Protein AF-A0A3D4RR99-F1 (afdb_monomer_lite)

Foldseek 3Di:
DPVLLVLLCVQVNPVCCVQFFAPVLVVVVCVVVVVVCPVVPDPVVVCVLVPDDPVRNSVVSNVVSNVDPSNSRTDDDDDPDDDDPDDDDDPVDHDDDPVCVVVPPDDD

pLDDT: mean 89.06, std 8.51, range [50.66, 97.06]

Secondary structure (DSSP, 8-state):
-HHHHHHHHHHH-HHHHHHHB-HHHHHHHHHHHHHHHHHHS-GGGGHHHHHS-HHHHHHHHHHHHHT--GGGGB---PPPPPPPPPPPP-TTS----HHHHHTT----

Sequence (108 aa):
MALVKAVLRAEHGEQTVATAVSGYYLAGHLMRTYHGMMIAIADDQWHVFQQMSDEQFLRTLQQLAAKVNLAKFRKNKRGPKKPKPKPVYDPKHPHVSTAKLLGGATTP

Structure (mmCIF, N/CA/C/O backbone):
data_AF-A0A3D4RR99-F1
#
_entry.id   AF-A0A3D4RR99-F1
#
loop_
_atom_site.group_PDB
_atom_site.id
_atom_site.type_symbol
_atom_site.label_atom_id
_atom_site.label_alt_id
_atom_site.label_comp_id
_atom_site.label_asym_id
_atom_site.label_entity_id
_atom_site.label_seq_id
_atom_site.pdbx_PDB_ins_code
_atom_site.Cartn_x
_atom_site.Cartn_y
_atom_site.Cartn_z
_atom_site.occupancy
_atom_site.B_iso_or_equiv
_atom_site.auth_seq_id
_atom_site.auth_comp_id
_atom_site.auth_asym_id
_atom_site.auth_atom_id
_atom_site.pdbx_PDB_model_num
ATOM 1 N N . MET A 1 1 ? -8.121 5.885 -5.356 1.00 79.06 1 MET A N 1
ATOM 2 C CA . MET A 1 1 ? -7.157 5.468 -4.300 1.00 79.06 1 MET A CA 1
ATOM 3 C C . MET A 1 1 ? -6.527 6.666 -3.567 1.00 79.06 1 MET A C 1
ATOM 5 O O . MET A 1 1 ? -5.322 6.653 -3.332 1.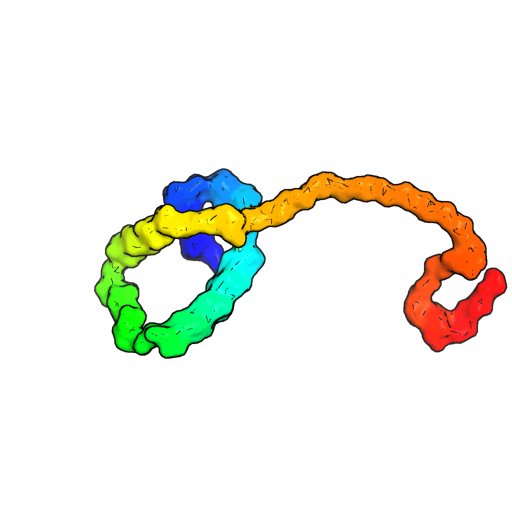00 79.06 1 MET A O 1
ATOM 9 N N . ALA A 1 2 ? -7.289 7.708 -3.211 1.00 90.06 2 ALA A N 1
ATOM 10 C CA . ALA A 1 2 ? -6.731 8.896 -2.545 1.00 90.06 2 ALA A CA 1
ATOM 11 C C . ALA A 1 2 ? -6.580 8.682 -1.030 1.00 90.06 2 ALA A C 1
ATOM 13 O O . ALA A 1 2 ? -5.463 8.756 -0.526 1.00 90.06 2 ALA A O 1
ATOM 14 N N . LEU A 1 3 ? -7.669 8.299 -0.349 1.00 92.31 3 LEU A N 1
ATOM 15 C CA . LEU A 1 3 ? -7.704 8.078 1.103 1.00 92.31 3 LEU A CA 1
ATOM 16 C C . LEU A 1 3 ? -6.654 7.062 1.573 1.00 92.31 3 LEU A C 1
ATOM 18 O O . LEU A 1 3 ? -5.809 7.388 2.395 1.00 92.31 3 LEU A O 1
ATOM 22 N N . VAL A 1 4 ? -6.631 5.864 0.979 1.00 92.62 4 VAL A N 1
ATOM 23 C CA . VAL A 1 4 ? -5.666 4.811 1.353 1.00 92.62 4 VAL A CA 1
ATOM 24 C C . VAL A 1 4 ? -4.221 5.300 1.232 1.00 92.62 4 VAL A C 1
ATOM 26 O O . VAL A 1 4 ? -3.401 5.046 2.107 1.00 92.62 4 VAL A O 1
ATOM 29 N N . LYS A 1 5 ? -3.895 6.038 0.163 1.00 92.06 5 LYS A N 1
ATOM 30 C CA . LYS A 1 5 ? -2.551 6.604 0.006 1.00 92.06 5 LYS A CA 1
ATOM 31 C C . LYS A 1 5 ? -2.274 7.679 1.050 1.00 92.06 5 LYS A C 1
ATOM 33 O O . LYS A 1 5 ? -1.167 7.700 1.564 1.00 92.06 5 LYS A O 1
ATOM 38 N N . ALA A 1 6 ? -3.237 8.550 1.349 1.00 94.19 6 ALA A N 1
ATOM 39 C CA . ALA A 1 6 ? -3.088 9.600 2.354 1.00 94.19 6 ALA A CA 1
ATOM 40 C C . ALA A 1 6 ? -2.776 9.020 3.741 1.00 94.19 6 ALA A C 1
ATOM 42 O O . ALA A 1 6 ? -1.795 9.423 4.353 1.00 94.19 6 ALA A O 1
ATOM 43 N N . VAL A 1 7 ? -3.525 8.008 4.181 1.00 95.44 7 VAL A N 1
ATOM 44 C CA . VAL A 1 7 ? -3.289 7.351 5.476 1.00 95.44 7 VAL A CA 1
ATOM 45 C C . VAL A 1 7 ? -1.932 6.641 5.494 1.00 95.44 7 VAL A C 1
ATOM 47 O O . VAL A 1 7 ? -1.169 6.785 6.441 1.00 95.44 7 VAL A O 1
ATOM 50 N N . LEU A 1 8 ? -1.565 5.936 4.416 1.00 95.12 8 LEU A N 1
ATOM 51 C CA . LEU A 1 8 ? -0.240 5.314 4.327 1.00 95.12 8 LEU A CA 1
ATOM 52 C C . LEU A 1 8 ? 0.897 6.342 4.383 1.00 95.12 8 LEU A C 1
ATOM 54 O O . LEU A 1 8 ? 1.951 6.034 4.926 1.00 95.12 8 LEU A O 1
ATOM 58 N N . ARG A 1 9 ? 0.715 7.538 3.814 1.00 95.31 9 ARG A N 1
ATOM 59 C CA . ARG A 1 9 ? 1.713 8.619 3.874 1.00 95.31 9 ARG A CA 1
ATOM 60 C C . ARG A 1 9 ? 1.810 9.227 5.261 1.00 95.31 9 ARG A C 1
ATOM 62 O O . ARG A 1 9 ? 2.918 9.546 5.674 1.00 95.31 9 ARG A O 1
ATOM 69 N N . ALA A 1 10 ? 0.678 9.375 5.947 1.00 94.12 10 ALA A N 1
ATOM 70 C CA . ALA A 1 10 ? 0.647 9.850 7.322 1.00 94.12 10 ALA A CA 1
ATOM 71 C C . ALA A 1 10 ? 1.448 8.916 8.245 1.00 94.12 10 ALA A C 1
ATOM 73 O O . ALA A 1 10 ? 2.231 9.400 9.051 1.00 94.12 10 ALA A O 1
ATOM 74 N N . GLU A 1 11 ? 1.329 7.596 8.056 1.00 94.94 11 GLU A N 1
ATOM 75 C CA . GLU A 1 11 ? 2.032 6.606 8.888 1.00 94.94 11 GLU A CA 1
ATOM 76 C C . GLU A 1 11 ? 3.478 6.318 8.448 1.00 94.94 11 GLU A C 1
ATOM 78 O O . GLU A 1 11 ? 4.373 6.208 9.278 1.00 94.94 11 GLU A O 1
ATOM 83 N N . HIS A 1 12 ? 3.736 6.169 7.143 1.00 93.00 12 HIS A N 1
ATOM 84 C CA . HIS A 1 12 ? 5.026 5.674 6.619 1.00 93.00 12 HIS A CA 1
ATOM 85 C C . HIS A 1 12 ? 5.873 6.745 5.913 1.00 93.00 12 HIS A C 1
ATOM 87 O O . HIS A 1 12 ? 6.960 6.450 5.402 1.00 93.00 12 HIS A O 1
ATOM 93 N N . GLY A 1 13 ? 5.378 7.981 5.852 1.00 94.19 13 GLY A N 1
ATOM 94 C CA . GLY A 1 13 ? 6.020 9.123 5.206 1.00 94.19 13 GLY A CA 1
ATOM 95 C C . GLY A 1 13 ? 5.753 9.233 3.698 1.00 94.19 13 GLY A C 1
ATOM 96 O O . GLY A 1 13 ? 5.663 8.239 2.968 1.00 94.19 13 GLY A O 1
ATOM 97 N N . GLU A 1 14 ? 5.679 10.475 3.200 1.00 92.81 14 GLU A N 1
ATOM 98 C CA . GLU A 1 14 ? 5.374 10.776 1.790 1.00 92.81 14 GLU A CA 1
ATOM 99 C C . GLU A 1 14 ? 6.375 10.126 0.829 1.00 92.81 14 GLU A C 1
ATOM 101 O O . GLU A 1 14 ? 5.988 9.464 -0.138 1.00 92.81 14 GLU A O 1
ATOM 106 N N . GLN A 1 15 ? 7.671 10.274 1.111 1.00 91.00 15 GLN A N 1
ATOM 107 C CA . GLN A 1 15 ? 8.737 9.795 0.233 1.00 91.00 15 GLN A CA 1
ATOM 108 C C . GLN A 1 15 ? 8.705 8.271 0.079 1.00 91.00 15 GLN A C 1
ATOM 110 O O . GLN A 1 15 ? 8.823 7.756 -1.040 1.00 91.00 15 GLN A O 1
ATOM 115 N N . THR A 1 16 ? 8.504 7.542 1.178 1.00 90.12 16 THR A N 1
ATOM 116 C CA . THR A 1 16 ? 8.410 6.078 1.183 1.00 90.12 16 THR A CA 1
ATOM 117 C C . THR A 1 16 ? 7.251 5.622 0.311 1.00 90.12 16 THR A C 1
ATOM 119 O O . THR A 1 16 ? 7.426 4.795 -0.584 1.00 90.12 16 THR A O 1
ATOM 122 N N . VAL A 1 17 ? 6.067 6.201 0.509 1.00 90.88 17 VAL A N 1
ATOM 123 C CA . VAL A 1 17 ? 4.865 5.782 -0.215 1.00 90.88 17 VAL A CA 1
ATOM 124 C C . VAL A 1 17 ? 4.946 6.154 -1.693 1.00 90.88 17 VAL A C 1
ATOM 126 O O . VAL A 1 17 ? 4.675 5.313 -2.554 1.00 90.88 17 VAL A O 1
ATOM 129 N N . ALA A 1 18 ? 5.381 7.372 -2.020 1.00 87.88 18 ALA A N 1
ATOM 130 C CA . ALA A 1 18 ? 5.488 7.829 -3.402 1.00 87.88 18 ALA A CA 1
ATOM 131 C C . ALA A 1 18 ? 6.472 6.978 -4.224 1.00 87.88 18 ALA A C 1
ATOM 133 O O . ALA A 1 18 ? 6.199 6.633 -5.383 1.00 87.88 18 ALA A O 1
ATOM 134 N N . THR A 1 19 ? 7.605 6.598 -3.630 1.00 85.81 19 THR A N 1
ATOM 135 C CA . THR A 1 19 ? 8.670 5.876 -4.336 1.00 85.81 19 THR A CA 1
ATOM 136 C C . THR A 1 19 ? 8.485 4.364 -4.299 1.00 85.81 19 THR A C 1
ATOM 138 O O . THR A 1 19 ? 8.650 3.707 -5.330 1.00 85.81 19 THR A O 1
ATOM 141 N N . ALA A 1 20 ? 8.117 3.801 -3.149 1.00 87.19 20 ALA A N 1
ATOM 142 C CA . ALA A 1 20 ? 8.111 2.363 -2.940 1.00 87.19 20 ALA A CA 1
ATOM 143 C C . ALA A 1 20 ? 6.756 1.720 -3.233 1.00 87.19 20 ALA A C 1
ATOM 145 O O . ALA A 1 20 ? 6.748 0.592 -3.712 1.00 87.19 20 ALA A O 1
ATOM 146 N N . VAL A 1 21 ? 5.622 2.391 -3.008 1.00 91.69 21 VAL A N 1
ATOM 147 C CA . VAL A 1 21 ? 4.306 1.727 -3.048 1.00 91.69 21 VAL A CA 1
ATOM 148 C C . VAL A 1 21 ? 3.703 1.728 -4.453 1.00 91.69 21 VAL A C 1
ATOM 150 O O . VAL A 1 21 ? 3.469 2.763 -5.080 1.00 91.69 21 VAL A O 1
ATOM 153 N N . SER A 1 22 ? 3.421 0.533 -4.963 1.00 92.38 22 SER A N 1
ATOM 154 C CA . SER A 1 22 ? 2.763 0.300 -6.244 1.00 92.38 22 SER A CA 1
ATOM 155 C C . SER A 1 22 ? 1.248 0.393 -6.098 1.00 92.38 22 SER A C 1
ATOM 157 O O . SER A 1 22 ? 0.609 -0.474 -5.503 1.00 92.38 22 SER A O 1
ATOM 159 N N . GLY A 1 23 ? 0.650 1.416 -6.715 1.00 92.19 23 GLY A N 1
ATOM 160 C CA . GLY A 1 23 ? -0.809 1.531 -6.790 1.00 92.19 23 GLY A CA 1
ATOM 161 C C . GLY A 1 23 ? -1.464 0.341 -7.500 1.00 92.19 23 GLY A C 1
ATOM 162 O O . GLY A 1 23 ? -2.555 -0.060 -7.112 1.00 92.19 23 GLY A O 1
ATOM 163 N N . TYR A 1 24 ? -0.773 -0.257 -8.477 1.00 92.62 24 TYR A N 1
ATOM 164 C CA . TYR A 1 24 ? -1.239 -1.445 -9.197 1.00 92.62 24 TYR A CA 1
ATOM 165 C C . TYR A 1 24 ? -1.370 -2.662 -8.270 1.00 92.62 24 TYR A C 1
ATOM 167 O O . TYR A 1 24 ? -2.420 -3.298 -8.234 1.00 92.62 24 TYR A O 1
ATOM 175 N N . TYR A 1 25 ? -0.341 -2.954 -7.464 1.00 93.69 25 TYR A N 1
ATOM 176 C CA . TYR A 1 25 ? -0.400 -4.081 -6.526 1.00 93.69 25 TYR A CA 1
ATOM 177 C C . TYR A 1 25 ? -1.415 -3.851 -5.409 1.00 93.69 25 TYR A C 1
ATOM 179 O O . TYR A 1 25 ? -2.102 -4.789 -5.015 1.00 93.69 25 TYR A O 1
ATOM 187 N N . LEU A 1 26 ? -1.557 -2.607 -4.946 1.00 93.19 26 LEU A N 1
ATOM 188 C CA . LEU A 1 26 ? -2.550 -2.250 -3.940 1.00 93.19 26 LEU A CA 1
ATOM 189 C C . LEU A 1 26 ? -3.981 -2.447 -4.463 1.00 93.19 26 LEU A C 1
ATOM 191 O O . LEU A 1 26 ? -4.791 -3.085 -3.798 1.00 93.19 26 LEU A O 1
ATOM 195 N N . ALA A 1 27 ? -4.278 -1.959 -5.672 1.00 93.12 27 ALA A N 1
ATOM 196 C CA . ALA A 1 27 ? -5.586 -2.133 -6.302 1.00 93.12 27 ALA A CA 1
ATOM 197 C C . ALA A 1 27 ? -5.900 -3.615 -6.563 1.00 93.12 27 ALA A C 1
ATOM 199 O O . ALA A 1 27 ? -6.985 -4.085 -6.231 1.00 93.12 27 ALA A O 1
ATOM 200 N N . GLY A 1 28 ? -4.932 -4.375 -7.086 1.00 93.56 28 GLY A N 1
ATOM 201 C CA . GLY A 1 28 ? -5.104 -5.809 -7.323 1.00 93.56 28 GLY A CA 1
ATOM 202 C C . GLY A 1 28 ? -5.277 -6.624 -6.037 1.00 93.56 28 GLY A C 1
ATOM 203 O O . GLY A 1 28 ? -5.995 -7.621 -6.030 1.00 93.56 28 GLY A O 1
ATOM 204 N N . HIS A 1 29 ? -4.637 -6.220 -4.937 1.00 93.31 29 HIS A N 1
ATOM 205 C CA . HIS A 1 29 ? -4.870 -6.828 -3.628 1.00 93.31 29 HIS A CA 1
ATOM 206 C C . HIS A 1 29 ? -6.273 -6.505 -3.116 1.00 93.31 29 HIS A C 1
ATOM 208 O O . HIS A 1 29 ? -7.003 -7.422 -2.763 1.00 93.31 29 HIS A O 1
ATOM 214 N N . LEU A 1 30 ? -6.679 -5.231 -3.156 1.00 92.25 30 LEU A N 1
ATOM 215 C CA . LEU A 1 30 ? -8.005 -4.802 -2.717 1.00 92.25 30 LEU A CA 1
ATOM 216 C C . LEU A 1 30 ? -9.115 -5.558 -3.449 1.00 92.25 30 LEU A C 1
ATOM 218 O O . LEU A 1 30 ? -10.001 -6.085 -2.796 1.00 92.25 30 LEU A O 1
ATOM 222 N N . MET A 1 31 ? -9.036 -5.678 -4.776 1.00 92.19 31 MET A N 1
ATOM 223 C CA . MET A 1 31 ? -10.062 -6.366 -5.565 1.00 92.19 31 MET A CA 1
ATOM 224 C C . MET A 1 31 ? -10.224 -7.841 -5.166 1.00 92.19 31 MET A C 1
ATOM 226 O O . MET A 1 31 ? -11.343 -8.331 -5.053 1.00 92.19 31 MET A O 1
ATOM 230 N N . ARG A 1 32 ? -9.113 -8.544 -4.905 1.00 90.81 32 ARG A N 1
ATOM 231 C CA . ARG A 1 32 ? -9.138 -9.956 -4.491 1.00 90.81 32 ARG A CA 1
ATOM 232 C C . ARG A 1 32 ? -9.614 -10.137 -3.055 1.00 90.81 32 ARG A C 1
ATOM 234 O O . ARG A 1 32 ? -10.390 -11.044 -2.779 1.00 90.81 32 ARG A O 1
ATOM 241 N N . THR A 1 33 ? -9.148 -9.285 -2.147 1.00 92.75 33 THR A N 1
ATOM 242 C CA . THR A 1 33 ? -9.505 -9.373 -0.729 1.00 92.75 33 THR A CA 1
ATOM 243 C C . THR A 1 33 ? -10.940 -8.928 -0.489 1.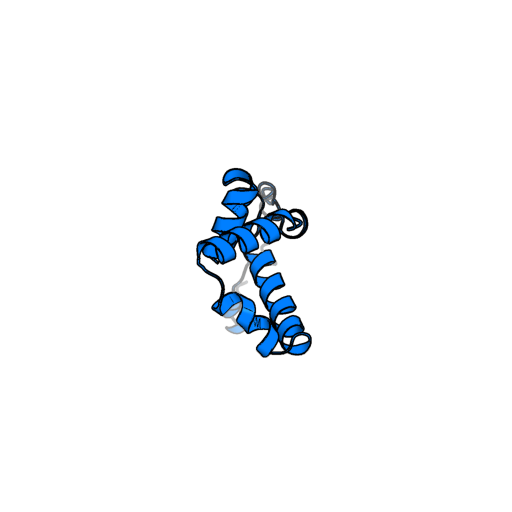00 92.75 33 THR A C 1
ATOM 245 O O . THR A 1 33 ? -11.641 -9.592 0.261 1.00 92.75 33 THR A O 1
ATOM 248 N N . TYR A 1 34 ? -11.399 -7.867 -1.157 1.00 92.81 34 TYR A N 1
ATOM 249 C CA . TYR A 1 34 ? -12.755 -7.340 -1.010 1.00 92.81 34 TYR A CA 1
ATOM 250 C C . TYR A 1 34 ? -13.805 -8.420 -1.259 1.00 92.81 34 TYR A C 1
ATOM 252 O O . TYR A 1 34 ? -14.65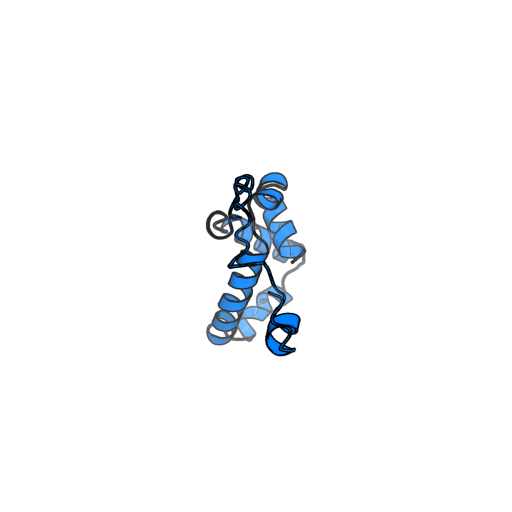8 -8.637 -0.409 1.00 92.81 34 TYR A O 1
ATOM 260 N N . HIS A 1 35 ? -13.692 -9.159 -2.365 1.00 91.69 35 HIS A N 1
ATOM 261 C CA . HIS A 1 35 ? -14.652 -10.216 -2.669 1.00 91.69 35 HIS A CA 1
ATOM 262 C C . HIS A 1 35 ? -14.683 -11.306 -1.587 1.00 91.69 35 HIS A C 1
ATOM 264 O O . HIS A 1 35 ? -15.754 -11.678 -1.123 1.00 91.69 35 HIS A O 1
ATOM 270 N N . GLY A 1 36 ? -13.514 -11.763 -1.123 1.00 93.50 36 GLY A N 1
ATOM 271 C CA . GLY A 1 36 ? -13.440 -12.733 -0.027 1.00 93.50 36 GLY A CA 1
ATOM 272 C C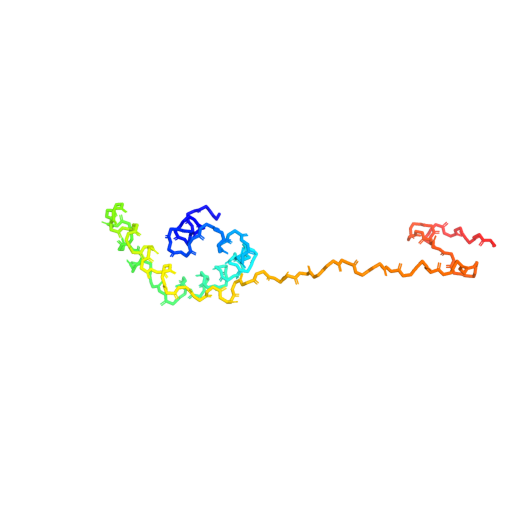 . GLY A 1 36 ? -14.011 -12.194 1.288 1.00 93.50 36 GLY A C 1
ATOM 273 O O . GLY A 1 36 ? -14.674 -12.926 2.014 1.00 93.50 36 GLY A O 1
ATOM 274 N N . MET A 1 37 ? -13.807 -10.907 1.575 1.00 94.81 37 MET A N 1
ATOM 275 C CA . MET A 1 37 ? -14.363 -10.257 2.762 1.00 94.81 37 MET A CA 1
ATOM 276 C C . MET A 1 37 ? -15.888 -10.144 2.707 1.00 94.81 37 MET A C 1
ATOM 278 O O . MET A 1 37 ? -16.518 -10.388 3.725 1.00 94.81 37 MET A O 1
ATOM 282 N N . MET A 1 38 ? -16.480 -9.838 1.548 1.00 94.00 38 MET A N 1
ATOM 283 C CA . MET A 1 38 ? -17.944 -9.795 1.386 1.00 94.00 38 MET A CA 1
ATOM 284 C C . MET A 1 38 ? -18.608 -11.168 1.549 1.00 94.00 38 MET A C 1
ATOM 286 O O . MET A 1 38 ? -19.788 -11.241 1.858 1.00 94.00 38 MET A O 1
ATOM 290 N N . ILE A 1 39 ? -17.864 -12.261 1.352 1.00 94.00 39 ILE A N 1
ATOM 291 C CA . ILE A 1 39 ? -18.359 -13.620 1.616 1.00 94.00 39 ILE A CA 1
ATOM 292 C C . ILE A 1 39 ? -18.182 -13.988 3.095 1.00 94.00 39 ILE A C 1
ATOM 294 O O . ILE A 1 39 ? -19.053 -14.614 3.689 1.00 94.00 39 ILE A O 1
ATOM 298 N N . ALA A 1 40 ? -17.033 -13.645 3.683 1.00 96.00 40 ALA A N 1
ATOM 299 C CA . ALA A 1 40 ? -16.653 -14.108 5.017 1.00 96.00 40 ALA A CA 1
ATOM 300 C C . ALA A 1 40 ? -17.213 -13.255 6.168 1.00 96.00 40 ALA A C 1
ATOM 302 O O . ALA A 1 40 ? -17.249 -13.726 7.303 1.00 96.00 40 ALA A O 1
ATOM 303 N N . ILE A 1 41 ? -17.591 -12.003 5.907 1.00 94.38 41 ILE A N 1
ATOM 304 C CA . ILE A 1 41 ? -18.034 -11.039 6.917 1.00 94.38 41 ILE A CA 1
ATOM 305 C C . ILE A 1 41 ? -19.449 -10.600 6.563 1.00 94.38 41 ILE A C 1
ATOM 307 O O . ILE A 1 41 ? -19.666 -10.046 5.488 1.00 94.38 41 ILE A O 1
ATOM 311 N N . ALA A 1 42 ? -20.388 -10.826 7.479 1.00 95.12 42 ALA A N 1
ATOM 312 C CA . ALA A 1 42 ? -21.773 -10.406 7.316 1.00 95.12 42 ALA A CA 1
ATOM 313 C C . ALA A 1 42 ? -21.912 -8.871 7.244 1.00 95.12 42 ALA A C 1
ATOM 315 O O . ALA A 1 42 ? -21.110 -8.128 7.815 1.00 95.12 42 ALA A O 1
ATOM 316 N N . ASP A 1 43 ? -22.936 -8.395 6.532 1.00 92.19 43 ASP A N 1
ATOM 317 C CA . ASP A 1 43 ? -23.140 -6.968 6.237 1.00 92.19 43 ASP A CA 1
ATOM 318 C C . ASP A 1 43 ? -23.314 -6.098 7.498 1.00 92.19 43 ASP A C 1
ATOM 320 O O . ASP A 1 43 ? -22.859 -4.951 7.553 1.00 92.19 43 ASP A O 1
ATOM 324 N N . ASP A 1 44 ? -23.928 -6.643 8.549 1.00 94.50 44 ASP A N 1
ATOM 325 C CA . ASP A 1 44 ? -24.137 -5.981 9.842 1.00 94.50 44 ASP A CA 1
ATOM 326 C C . ASP A 1 44 ? -22.809 -5.585 10.509 1.00 94.50 44 ASP A C 1
ATOM 328 O O . ASP A 1 44 ? -22.690 -4.494 11.066 1.00 94.50 44 ASP A O 1
ATOM 332 N N . GLN A 1 45 ? -21.767 -6.405 10.358 1.00 95.06 45 GLN A N 1
ATOM 333 C CA . GLN A 1 45 ? -20.448 -6.158 10.945 1.00 95.06 45 GLN A CA 1
ATOM 334 C C . GLN A 1 45 ? -19.754 -4.918 10.363 1.00 95.06 45 GLN A C 1
ATOM 336 O O . GLN A 1 45 ? -18.890 -4.325 11.008 1.00 95.06 45 GLN A O 1
ATOM 341 N N . TRP A 1 46 ? -20.140 -4.475 9.164 1.00 92.94 46 TRP A N 1
ATOM 342 C CA . TRP A 1 46 ? -19.592 -3.266 8.544 1.00 92.94 46 TRP A CA 1
ATOM 343 C C . TRP A 1 46 ? -20.215 -1.970 9.073 1.00 92.94 46 TRP A C 1
ATOM 345 O O . TRP A 1 46 ? -19.636 -0.897 8.884 1.00 92.94 46 TRP A O 1
ATOM 355 N N . HIS A 1 47 ? -21.357 -2.044 9.767 1.00 94.56 47 HIS A N 1
ATOM 356 C CA . HIS A 1 47 ? -22.068 -0.864 10.271 1.00 94.56 47 HIS A CA 1
ATOM 357 C C . HIS A 1 47 ? -21.267 -0.102 11.327 1.00 94.56 47 HIS A C 1
ATOM 359 O O . HIS A 1 47 ? -21.431 1.111 11.458 1.00 94.56 47 HIS A O 1
ATOM 365 N N . VAL A 1 48 ? -20.340 -0.775 12.018 1.00 95.00 48 VAL A N 1
ATOM 366 C CA . VAL A 1 48 ? -19.455 -0.137 12.998 1.00 95.00 48 VAL A CA 1
ATOM 367 C C . VAL A 1 48 ? -18.699 1.049 12.395 1.00 95.00 48 VAL A C 1
ATOM 369 O O . VAL A 1 48 ? -18.576 2.079 13.043 1.00 95.00 48 VAL A O 1
ATOM 372 N N . PHE A 1 49 ? -18.263 0.961 11.133 1.00 93.25 49 PHE A N 1
ATOM 373 C CA . PHE A 1 49 ? -17.535 2.048 10.472 1.00 93.25 49 PHE A CA 1
ATOM 374 C C . PHE A 1 49 ? -18.434 3.229 10.091 1.00 93.25 49 PHE A C 1
ATOM 376 O O . PHE A 1 49 ? -17.938 4.343 9.981 1.00 93.25 49 PHE A O 1
ATOM 383 N N . GLN A 1 50 ? -19.739 3.003 9.902 1.00 93.38 50 GLN A N 1
ATOM 384 C CA . GLN A 1 50 ? -20.709 4.065 9.600 1.00 93.38 50 GLN A CA 1
ATOM 385 C C . GLN A 1 50 ? -21.100 4.861 10.850 1.00 93.38 50 GLN A C 1
ATOM 387 O O . GLN A 1 50 ? -21.516 6.009 10.745 1.00 93.38 50 GLN A O 1
ATOM 392 N N . GLN A 1 51 ? -20.985 4.239 12.025 1.00 94.81 51 GLN A N 1
ATOM 393 C CA . GLN A 1 51 ? -21.334 4.838 13.315 1.00 94.81 51 GLN A CA 1
ATOM 394 C C . GLN A 1 51 ? -20.154 5.556 13.987 1.00 94.81 51 GLN A C 1
ATOM 396 O O . GLN A 1 51 ? -20.351 6.254 14.981 1.00 94.81 51 GLN A O 1
ATOM 401 N N . MET A 1 52 ? -18.932 5.380 13.476 1.00 96.94 52 MET A N 1
ATOM 402 C CA . MET A 1 52 ? -17.748 6.073 13.982 1.00 96.94 52 MET A CA 1
ATOM 403 C C . MET A 1 52 ? -17.810 7.567 13.671 1.00 96.94 52 MET A C 1
ATOM 405 O O . MET A 1 52 ? -18.215 7.969 12.582 1.00 96.94 52 MET A O 1
ATOM 409 N N . SER A 1 53 ? -17.318 8.391 14.598 1.00 97.06 53 SER A N 1
ATOM 410 C CA . SER A 1 53 ? -16.982 9.776 14.267 1.00 97.06 53 SER A CA 1
ATOM 411 C C . SER A 1 53 ? -15.788 9.833 13.310 1.00 97.06 53 SER A C 1
ATOM 413 O O . SER A 1 53 ? -14.972 8.907 13.264 1.00 97.06 53 SER A O 1
ATOM 415 N N . ASP A 1 54 ? -15.626 10.952 12.603 1.00 95.25 54 ASP A N 1
ATOM 416 C CA . ASP A 1 54 ? -14.487 11.165 11.702 1.00 95.25 54 ASP A CA 1
ATOM 417 C C . ASP A 1 54 ? -13.141 10.945 12.411 1.00 95.25 54 ASP A C 1
ATOM 419 O O . ASP A 1 54 ? -12.241 10.301 11.872 1.00 95.25 54 ASP A O 1
ATOM 423 N N . GLU A 1 55 ? -13.008 11.411 13.655 1.00 95.69 55 GLU A N 1
ATOM 424 C CA . GLU A 1 55 ? -11.791 11.223 14.449 1.00 95.69 55 GLU A CA 1
ATOM 425 C C . GLU A 1 55 ? -11.516 9.751 14.764 1.00 95.69 55 GLU A C 1
ATOM 427 O O . GLU A 1 55 ? -10.376 9.289 14.657 1.00 95.69 55 GLU A O 1
ATOM 432 N N . GLN A 1 56 ? -12.550 9.002 15.154 1.00 96.81 56 GLN A N 1
ATOM 433 C CA . GLN A 1 56 ? -12.427 7.574 15.440 1.00 96.81 56 GLN A CA 1
ATOM 434 C C . GLN A 1 56 ? -12.058 6.811 14.173 1.00 96.81 56 GLN A C 1
ATOM 436 O O . GLN A 1 56 ? -11.114 6.021 14.186 1.00 96.81 56 GLN A O 1
ATOM 441 N N . PHE A 1 57 ? -12.741 7.109 13.069 1.00 95.88 57 PHE A N 1
ATOM 442 C CA . PHE A 1 57 ? -12.494 6.481 11.784 1.00 95.88 57 PHE A CA 1
ATOM 443 C C . PHE A 1 57 ? -11.062 6.734 11.299 1.00 95.88 57 PHE A C 1
ATOM 445 O O . PHE A 1 57 ? -10.358 5.793 10.925 1.00 95.88 57 PHE A O 1
ATOM 452 N N . LEU A 1 58 ? -10.576 7.978 11.381 1.00 94.69 58 LEU A N 1
ATOM 453 C CA . LEU A 1 58 ? -9.198 8.319 11.018 1.00 94.69 58 LEU A CA 1
ATOM 454 C C . LEU A 1 58 ? -8.171 7.594 11.896 1.00 94.69 58 LEU A C 1
ATOM 456 O O . LEU A 1 58 ? -7.216 7.029 11.360 1.00 94.69 58 LEU A O 1
ATOM 460 N N . ARG A 1 59 ? -8.384 7.528 13.217 1.00 95.25 59 ARG A N 1
ATOM 461 C CA . ARG A 1 59 ? -7.505 6.767 14.124 1.00 95.25 59 ARG A CA 1
ATOM 462 C C . ARG A 1 59 ? -7.485 5.282 13.778 1.00 95.25 59 ARG A C 1
ATOM 464 O O . ARG A 1 59 ? -6.416 4.675 13.756 1.00 95.25 59 ARG A O 1
ATOM 471 N N . THR A 1 60 ? -8.637 4.690 13.469 1.00 96.50 60 THR A N 1
ATOM 472 C CA . THR A 1 60 ? -8.713 3.292 13.031 1.00 96.50 60 THR A CA 1
ATOM 473 C C 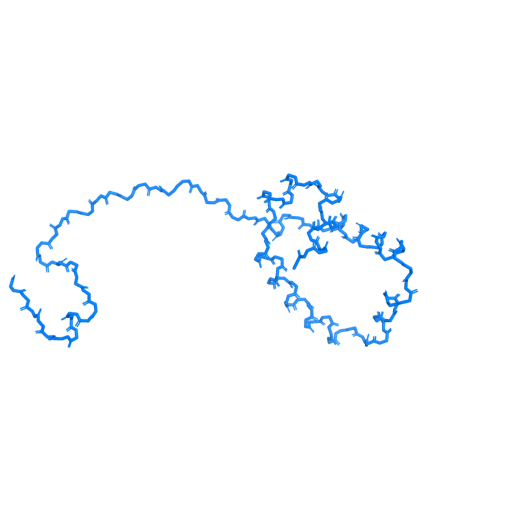. THR A 1 60 ? -7.942 3.083 11.731 1.00 96.50 60 THR A C 1
ATOM 475 O O . THR A 1 60 ? -7.160 2.138 11.628 1.00 96.50 60 THR A O 1
ATOM 478 N N . LEU A 1 61 ? -8.086 3.979 10.752 1.00 95.69 61 LEU A N 1
ATOM 479 C CA . LEU A 1 61 ? -7.332 3.900 9.502 1.00 95.69 61 LEU A CA 1
ATOM 480 C C . LEU A 1 61 ? -5.817 3.979 9.737 1.00 95.69 61 LEU A C 1
ATOM 482 O O . LEU A 1 61 ? -5.081 3.186 9.151 1.00 95.69 61 LEU A O 1
ATOM 486 N N . GLN A 1 62 ? -5.353 4.875 10.609 1.00 95.06 62 GLN A N 1
ATOM 487 C CA . GLN A 1 62 ? -3.941 4.986 10.994 1.00 95.06 62 GLN A CA 1
ATOM 488 C C . GLN A 1 62 ? -3.425 3.701 11.653 1.00 95.06 62 GLN A C 1
ATOM 490 O O . GLN A 1 62 ? -2.420 3.138 11.222 1.00 95.06 62 GLN A O 1
ATOM 495 N N . GLN A 1 63 ? -4.171 3.150 12.615 1.00 96.25 63 GLN A N 1
ATOM 496 C CA . GLN A 1 63 ? -3.832 1.876 13.261 1.00 96.25 63 GLN A CA 1
ATOM 497 C C . GLN A 1 63 ? -3.748 0.712 12.266 1.00 96.25 63 GLN A C 1
ATOM 499 O O . GLN A 1 63 ? -2.893 -0.167 12.401 1.00 96.25 63 GLN A O 1
ATOM 504 N N . LEU A 1 64 ? -4.633 0.679 11.267 1.00 95.44 64 LEU A N 1
ATOM 505 C CA . LEU A 1 64 ? -4.585 -0.319 10.201 1.00 95.44 64 LEU A CA 1
ATOM 506 C C . LEU A 1 64 ? -3.382 -0.093 9.285 1.00 95.44 64 LEU A C 1
ATOM 508 O O . LEU A 1 64 ? -2.686 -1.051 8.951 1.00 95.44 64 LEU A O 1
ATOM 512 N N . ALA A 1 65 ? -3.103 1.155 8.912 1.00 95.19 65 ALA A N 1
ATOM 513 C CA . ALA A 1 65 ? -1.970 1.518 8.073 1.00 95.19 65 ALA A CA 1
ATOM 514 C C . ALA A 1 65 ? -0.623 1.179 8.728 1.00 95.19 65 ALA A C 1
ATOM 516 O O . ALA A 1 65 ? 0.256 0.663 8.037 1.00 95.19 65 ALA A O 1
ATOM 517 N N . ALA A 1 66 ? -0.480 1.347 10.044 1.00 95.25 66 ALA A N 1
ATOM 518 C CA . ALA A 1 66 ? 0.707 0.929 10.791 1.00 95.25 66 ALA A CA 1
ATOM 519 C C . ALA A 1 66 ? 0.982 -0.588 10.687 1.00 95.25 66 ALA A C 1
ATOM 521 O O . ALA A 1 66 ? 2.132 -1.022 10.709 1.00 95.25 66 ALA A O 1
ATOM 522 N N . LYS A 1 67 ? -0.063 -1.408 10.504 1.00 95.12 67 LYS A N 1
ATOM 523 C CA . LYS A 1 67 ? 0.042 -2.872 10.353 1.00 95.12 67 LYS A CA 1
ATOM 524 C C . LYS A 1 67 ? 0.303 -3.322 8.910 1.00 95.12 67 LYS A C 1
ATOM 526 O O . LYS A 1 67 ? 0.462 -4.517 8.652 1.00 95.12 67 LYS A O 1
ATOM 531 N N . VAL A 1 68 ? 0.332 -2.403 7.944 1.00 93.12 68 VAL A N 1
ATOM 532 C CA . VAL A 1 68 ? 0.521 -2.753 6.532 1.00 93.12 68 VAL A CA 1
ATOM 533 C C . VAL A 1 68 ? 1.968 -3.157 6.267 1.00 93.12 68 VAL A C 1
ATOM 535 O O . VAL A 1 68 ? 2.903 -2.375 6.421 1.00 93.12 68 VAL A O 1
ATOM 538 N N . ASN A 1 69 ? 2.154 -4.366 5.738 1.00 92.19 69 ASN A N 1
ATOM 539 C CA . ASN A 1 69 ? 3.448 -4.799 5.221 1.00 92.19 69 ASN A CA 1
ATOM 540 C C . ASN A 1 69 ? 3.712 -4.183 3.832 1.00 92.19 69 ASN A C 1
ATOM 542 O O . ASN A 1 69 ? 3.326 -4.744 2.801 1.00 92.19 69 ASN A O 1
ATOM 546 N N . LEU A 1 70 ? 4.407 -3.041 3.804 1.00 91.62 70 LEU A N 1
ATOM 547 C CA . LEU A 1 70 ? 4.736 -2.314 2.571 1.00 91.62 70 LEU A CA 1
ATOM 548 C C . LEU A 1 70 ? 5.582 -3.118 1.575 1.00 91.62 70 LEU A C 1
ATOM 550 O O . LEU A 1 70 ? 5.501 -2.866 0.369 1.00 91.62 70 LEU A O 1
ATOM 554 N N . ALA A 1 71 ? 6.362 -4.103 2.032 1.00 89.94 71 ALA A N 1
ATOM 555 C CA . ALA A 1 71 ? 7.210 -4.902 1.150 1.00 89.94 71 ALA A CA 1
ATOM 556 C C . ALA A 1 71 ? 6.387 -5.679 0.109 1.00 89.94 71 ALA A C 1
ATOM 558 O O . ALA A 1 71 ? 6.826 -5.823 -1.033 1.00 89.94 71 ALA A O 1
ATOM 559 N N . LYS A 1 72 ? 5.158 -6.093 0.459 1.00 89.94 72 LYS A N 1
ATOM 560 C CA . LYS A 1 72 ? 4.227 -6.781 -0.456 1.00 89.94 72 LYS A CA 1
ATOM 561 C C . LYS A 1 72 ? 3.744 -5.898 -1.607 1.00 89.94 72 LYS A C 1
ATOM 563 O O . LYS A 1 72 ? 3.341 -6.407 -2.648 1.00 89.94 72 LYS A O 1
ATOM 568 N N . PHE A 1 73 ? 3.793 -4.580 -1.436 1.00 92.12 73 PHE A N 1
ATOM 569 C CA . PHE A 1 73 ? 3.301 -3.608 -2.411 1.00 92.12 73 PHE A CA 1
ATOM 570 C C . PHE A 1 73 ? 4.434 -2.868 -3.117 1.00 92.12 73 PHE A C 1
ATOM 572 O O . PHE A 1 73 ? 4.184 -1.866 -3.790 1.00 92.12 73 PHE A O 1
ATOM 579 N N . ARG A 1 74 ? 5.681 -3.333 -2.983 1.00 91.62 74 ARG A N 1
ATOM 580 C CA . ARG A 1 74 ? 6.839 -2.624 -3.521 1.00 91.62 74 ARG A CA 1
ATOM 581 C C . ARG A 1 74 ? 6.788 -2.563 -5.048 1.00 91.62 74 ARG A C 1
ATOM 583 O O . ARG A 1 74 ? 6.574 -3.571 -5.717 1.00 91.62 74 ARG A O 1
ATOM 590 N N . LYS A 1 75 ? 7.025 -1.385 -5.628 1.00 90.25 75 LYS A N 1
ATOM 591 C CA . LYS A 1 75 ? 7.236 -1.235 -7.071 1.00 90.25 75 LYS A CA 1
ATOM 592 C C . LYS A 1 75 ? 8.438 -2.074 -7.490 1.00 90.25 75 LYS A C 1
ATOM 594 O O . LYS A 1 75 ? 9.493 -2.036 -6.854 1.00 90.25 75 LYS A O 1
ATOM 599 N N . ASN A 1 76 ? 8.301 -2.764 -8.615 1.00 84.88 76 ASN A N 1
ATOM 600 C CA . ASN A 1 76 ? 9.449 -3.363 -9.275 1.00 84.88 76 ASN A CA 1
ATOM 601 C C . ASN A 1 76 ? 10.292 -2.239 -9.880 1.00 84.88 76 ASN A C 1
ATOM 603 O O . ASN A 1 76 ? 9.913 -1.637 -10.886 1.00 84.88 76 ASN A O 1
ATOM 607 N N . LYS A 1 77 ? 11.424 -1.928 -9.237 1.00 79.69 77 LYS A N 1
ATOM 608 C CA . LYS A 1 77 ? 12.395 -0.971 -9.768 1.00 79.69 77 LYS A CA 1
ATOM 609 C C . LYS A 1 77 ? 13.047 -1.598 -10.994 1.00 79.69 77 LYS A C 1
ATOM 611 O O . LYS A 1 77 ? 13.892 -2.482 -10.878 1.00 79.69 77 LYS A O 1
ATOM 616 N N . ARG A 1 78 ? 12.630 -1.160 -12.178 1.00 77.50 78 ARG A N 1
ATOM 617 C CA . ARG A 1 78 ? 13.322 -1.504 -13.416 1.00 77.50 78 ARG A CA 1
ATOM 618 C C . ARG A 1 78 ? 14.577 -0.639 -13.499 1.00 77.50 78 ARG A C 1
ATOM 620 O O . ARG A 1 78 ? 14.478 0.581 -13.397 1.00 77.50 78 ARG A O 1
ATOM 627 N N . GLY A 1 79 ? 15.738 -1.258 -13.687 1.00 82.25 79 GLY A N 1
ATOM 628 C CA . GLY A 1 79 ? 16.940 -0.512 -14.054 1.00 82.25 79 GLY A CA 1
ATOM 629 C C . GLY A 1 79 ? 16.764 0.193 -15.407 1.00 82.25 79 GLY A C 1
ATOM 630 O O . GLY A 1 79 ? 15.824 -0.125 -16.150 1.00 82.25 79 GLY A O 1
ATOM 631 N N . PRO A 1 80 ? 17.663 1.123 -15.764 1.00 85.75 80 PRO A N 1
ATOM 632 C CA . PRO A 1 80 ? 17.697 1.703 -17.100 1.00 85.75 80 PRO A CA 1
ATOM 633 C C . PRO A 1 80 ? 17.608 0.608 -18.168 1.00 85.75 80 PRO A C 1
ATOM 635 O O . PRO A 1 80 ? 18.224 -0.457 -18.046 1.00 85.75 80 PRO A O 1
ATOM 638 N N . LYS A 1 81 ? 16.798 0.835 -19.207 1.00 86.12 81 LYS A N 1
ATOM 639 C CA . LYS A 1 81 ? 16.668 -0.127 -20.304 1.00 86.12 81 LYS A CA 1
ATOM 640 C C . LYS A 1 81 ? 18.052 -0.311 -20.924 1.00 86.12 81 LYS A C 1
ATOM 642 O O . LYS A 1 81 ? 18.603 0.647 -21.457 1.00 86.12 81 LYS A O 1
ATOM 647 N N . LYS A 1 82 ? 18.588 -1.536 -20.876 1.00 86.00 82 LYS A N 1
ATOM 648 C CA . LYS A 1 82 ? 19.840 -1.857 -21.568 1.00 86.00 82 LYS A CA 1
ATOM 649 C C . LYS A 1 82 ? 19.687 -1.468 -23.046 1.00 86.00 82 LYS A C 1
ATOM 651 O O . LYS A 1 82 ? 18.681 -1.872 -23.650 1.00 86.00 82 LYS A O 1
ATOM 656 N N . PRO A 1 83 ? 20.611 -0.677 -23.617 1.00 85.94 83 PRO A N 1
ATOM 657 C CA . PRO A 1 83 ? 20.577 -0.380 -25.038 1.00 85.94 83 PRO A CA 1
ATOM 658 C C . PRO A 1 83 ? 20.646 -1.708 -25.787 1.00 85.94 83 PRO A C 1
ATOM 660 O O . PRO A 1 83 ? 21.523 -2.534 -25.536 1.00 85.94 83 PRO A O 1
ATOM 663 N N . LYS A 1 84 ? 19.658 -1.957 -26.649 1.00 84.12 84 LYS A N 1
ATOM 664 C CA . LYS A 1 84 ? 19.712 -3.123 -27.527 1.00 84.12 84 LYS A CA 1
ATOM 665 C C . LYS A 1 84 ? 20.746 -2.813 -28.612 1.00 84.12 84 LYS A C 1
ATOM 667 O O . LYS A 1 84 ? 20.649 -1.725 -29.188 1.00 84.12 84 LYS A O 1
ATOM 672 N N . PRO A 1 85 ? 21.701 -3.713 -28.907 1.00 87.06 85 PRO A N 1
ATOM 673 C CA . PRO A 1 85 ? 22.501 -3.567 -30.114 1.00 87.06 85 PRO A CA 1
ATOM 674 C C . PRO A 1 85 ? 21.548 -3.464 -31.307 1.00 87.06 85 PRO A C 1
ATOM 676 O O . PRO A 1 85 ? 20.524 -4.155 -31.350 1.00 87.06 85 PRO A O 1
ATOM 679 N N . LYS A 1 86 ? 21.839 -2.548 -32.237 1.00 84.19 86 LYS A N 1
ATOM 680 C CA . LYS A 1 86 ? 21.057 -2.453 -33.469 1.00 84.19 86 LYS A CA 1
ATOM 681 C C . LYS A 1 86 ? 21.228 -3.785 -34.209 1.00 84.19 86 LYS A C 1
ATOM 683 O O . LYS A 1 86 ? 22.376 -4.171 -34.433 1.00 84.19 86 LYS A O 1
ATOM 688 N N . PRO A 1 87 ? 20.141 -4.504 -34.534 1.00 79.19 87 PRO A N 1
ATOM 689 C CA . PRO A 1 87 ? 20.262 -5.705 -35.342 1.00 79.19 87 PRO A CA 1
ATOM 690 C C . PRO A 1 87 ? 20.892 -5.326 -36.684 1.00 79.19 87 PRO A C 1
ATOM 692 O O . PRO A 1 87 ? 20.572 -4.275 -37.246 1.00 79.19 87 PRO A O 1
ATOM 695 N N . VAL A 1 88 ? 21.803 -6.166 -37.174 1.00 83.69 88 VAL A N 1
ATOM 696 C CA . VAL A 1 88 ? 22.294 -6.052 -38.548 1.00 83.69 88 VAL A CA 1
ATOM 697 C C . VAL A 1 88 ? 21.095 -6.289 -39.460 1.00 83.69 88 VAL A C 1
ATOM 699 O O . VAL A 1 88 ? 20.352 -7.249 -39.262 1.00 83.69 88 VAL A O 1
ATOM 702 N N . TYR A 1 89 ? 20.864 -5.373 -40.398 1.00 83.00 89 TYR A N 1
ATOM 703 C CA . TYR A 1 89 ? 19.787 -5.520 -41.368 1.00 83.00 89 TYR A CA 1
ATOM 704 C C . TYR A 1 89 ? 20.037 -6.779 -42.202 1.00 83.00 89 TYR A C 1
ATOM 706 O O . TYR A 1 89 ? 21.080 -6.885 -42.844 1.00 83.00 89 TYR A O 1
ATOM 714 N N . ASP A 1 90 ? 19.092 -7.718 -42.169 1.00 84.00 90 ASP A N 1
ATOM 715 C CA . ASP A 1 90 ? 19.098 -8.905 -43.017 1.00 84.00 90 ASP A CA 1
ATOM 716 C C . ASP A 1 90 ? 18.151 -8.663 -44.202 1.00 84.00 90 ASP A C 1
ATOM 718 O O . ASP A 1 90 ? 16.932 -8.631 -44.005 1.00 84.00 90 ASP A O 1
ATOM 722 N N . PRO A 1 91 ? 18.674 -8.507 -45.431 1.00 81.44 91 PRO A N 1
ATOM 723 C CA . PRO A 1 91 ? 17.853 -8.343 -46.625 1.00 81.44 91 PRO A CA 1
ATOM 724 C C . PRO A 1 91 ? 16.888 -9.509 -46.871 1.00 81.44 91 PRO A C 1
ATOM 726 O O . PRO A 1 91 ? 15.862 -9.307 -47.509 1.00 81.44 91 PRO A O 1
ATOM 729 N N . LYS A 1 92 ? 17.183 -10.715 -46.359 1.00 81.50 92 LYS A N 1
ATOM 730 C CA . LYS A 1 92 ? 16.311 -11.895 -46.490 1.00 81.50 92 LYS A CA 1
ATOM 731 C C . LYS A 1 92 ? 15.135 -11.874 -45.513 1.00 81.50 92 LYS A C 1
ATOM 733 O O . LYS A 1 92 ? 14.141 -12.554 -45.747 1.00 81.50 92 LYS A O 1
ATOM 738 N N . HIS A 1 93 ? 15.237 -11.094 -44.437 1.00 80.38 93 HIS A N 1
ATOM 739 C CA . HIS A 1 93 ? 14.210 -10.972 -43.402 1.00 80.38 93 HIS A CA 1
ATOM 740 C C . HIS A 1 93 ? 13.923 -9.495 -43.087 1.00 80.38 93 HIS A C 1
ATOM 742 O O . HIS A 1 93 ? 14.160 -9.032 -41.963 1.00 80.38 93 HIS A O 1
ATOM 748 N N . PRO A 1 94 ? 13.407 -8.724 -44.063 1.00 85.19 94 PRO A N 1
ATOM 749 C CA . PRO A 1 94 ? 13.073 -7.330 -43.837 1.00 85.19 94 PRO A CA 1
ATOM 750 C C . PRO A 1 94 ? 11.910 -7.214 -42.846 1.00 85.19 94 PRO A C 1
ATOM 752 O O . PRO A 1 94 ? 10.979 -8.021 -42.832 1.00 85.19 94 PRO A O 1
ATOM 755 N N . HIS A 1 95 ? 11.929 -6.165 -42.024 1.00 83.62 95 HIS A N 1
ATOM 756 C CA . HIS A 1 95 ? 10.799 -5.855 -41.156 1.00 83.62 95 HIS A CA 1
ATOM 757 C C . HIS A 1 95 ? 9.593 -5.441 -42.009 1.00 83.62 95 HIS A C 1
ATOM 759 O O . HIS A 1 95 ? 9.599 -4.385 -42.644 1.00 83.62 95 HIS A O 1
ATOM 765 N N . VAL A 1 96 ? 8.539 -6.252 -41.994 1.00 86.69 96 VAL A N 1
ATOM 766 C CA . VAL A 1 96 ? 7.294 -6.008 -42.730 1.00 86.69 96 VAL A CA 1
ATOM 767 C C . VAL A 1 96 ? 6.115 -5.933 -41.767 1.00 86.69 96 VAL A C 1
ATOM 769 O O . VAL A 1 96 ? 6.063 -6.645 -40.766 1.00 86.69 96 VAL A O 1
ATOM 772 N N . SER A 1 97 ? 5.166 -5.039 -42.044 1.00 84.94 97 SER A N 1
ATOM 773 C CA . SER A 1 97 ? 3.932 -4.962 -41.262 1.00 84.94 97 SER A CA 1
ATOM 774 C C . SER A 1 97 ? 3.036 -6.165 -41.559 1.00 84.94 97 SER A C 1
ATOM 776 O O . SER A 1 97 ? 3.023 -6.686 -42.676 1.00 84.94 97 SER A O 1
ATOM 778 N N . THR A 1 98 ? 2.225 -6.570 -40.581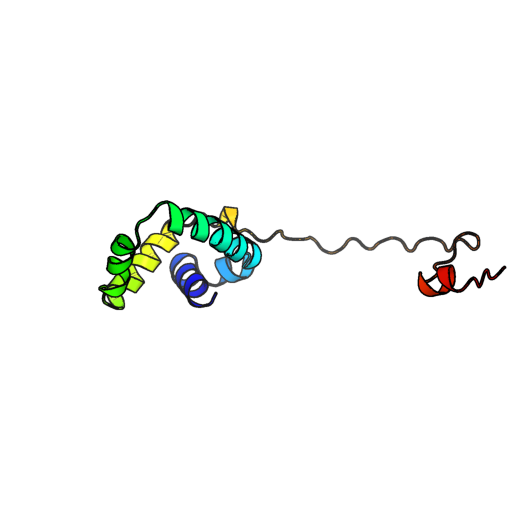 1.00 86.25 98 THR A N 1
ATOM 779 C CA . THR A 1 98 ? 1.234 -7.645 -40.753 1.00 86.25 98 THR A CA 1
ATOM 780 C C . THR A 1 98 ? 0.276 -7.345 -41.909 1.00 86.25 98 THR A C 1
ATOM 782 O O . THR A 1 98 ? -0.068 -8.242 -42.669 1.00 86.25 98 THR A O 1
ATOM 785 N N . ALA A 1 99 ? -0.078 -6.071 -42.113 1.00 85.19 99 ALA A N 1
ATOM 786 C CA . ALA A 1 99 ? -0.879 -5.634 -43.255 1.00 85.19 99 ALA A CA 1
ATOM 787 C C . ALA A 1 99 ? -0.198 -5.922 -44.607 1.00 85.19 99 ALA A C 1
ATOM 789 O O . ALA A 1 99 ? -0.859 -6.373 -45.536 1.00 85.19 99 ALA A O 1
ATOM 790 N N . LYS A 1 100 ? 1.124 -5.718 -44.718 1.00 81.25 100 LYS A N 1
ATOM 791 C CA . LYS A 1 100 ? 1.878 -5.987 -45.954 1.00 81.25 100 LYS A CA 1
ATOM 792 C C . LYS A 1 100 ? 1.973 -7.487 -46.256 1.00 81.25 100 LYS A C 1
ATOM 794 O O . LYS A 1 100 ? 1.879 -7.872 -47.416 1.00 81.25 100 LYS A O 1
ATOM 799 N N . LEU A 1 101 ? 2.106 -8.319 -45.219 1.00 81.88 101 LEU A N 1
ATOM 800 C CA . LEU A 1 101 ? 2.094 -9.782 -45.346 1.00 81.88 101 LEU A CA 1
ATOM 801 C C . LEU A 1 101 ? 0.736 -10.307 -45.829 1.00 81.88 101 LEU A C 1
ATOM 803 O O . LEU A 1 101 ? 0.682 -11.151 -46.716 1.00 81.88 101 LEU A O 1
ATOM 807 N N . LEU A 1 102 ? -0.356 -9.781 -45.272 1.00 85.06 102 LEU A N 1
ATOM 808 C CA . LEU A 1 102 ? -1.716 -10.184 -45.642 1.00 85.06 102 LEU A CA 1
ATOM 809 C C . LEU A 1 102 ? -2.148 -9.632 -47.010 1.00 85.06 102 LEU A C 1
ATOM 811 O O . LEU A 1 102 ? -2.967 -10.245 -47.683 1.00 85.06 102 LEU A O 1
ATOM 815 N N . GLY A 1 103 ? -1.577 -8.501 -47.437 1.00 84.00 103 GLY A N 1
ATOM 816 C CA . GLY A 1 103 ? -1.822 -7.892 -48.747 1.00 84.00 103 GLY A CA 1
ATOM 817 C C . GLY A 1 103 ? -1.062 -8.528 -49.919 1.00 84.00 103 GLY A C 1
ATOM 818 O O . GLY A 1 103 ? -1.154 -8.014 -51.028 1.00 84.00 103 GLY A O 1
ATOM 819 N N . GLY A 1 104 ? -0.288 -9.600 -49.699 1.00 69.25 104 GLY A N 1
ATOM 820 C CA . GLY A 1 104 ? 0.351 -10.384 -50.768 1.00 69.25 104 GLY A CA 1
ATOM 821 C C . GLY A 1 104 ? 1.516 -9.706 -51.504 1.00 69.25 104 GLY A C 1
ATOM 822 O O . GLY A 1 104 ? 2.003 -10.241 -52.495 1.00 69.25 104 GLY A O 1
ATOM 823 N N . ALA A 1 105 ? 1.993 -8.547 -51.041 1.00 60.62 105 ALA A N 1
ATOM 824 C CA . ALA A 1 105 ? 3.089 -7.823 -51.684 1.00 60.62 105 ALA A CA 1
ATOM 825 C C . ALA A 1 105 ? 4.457 -8.360 -51.226 1.00 60.62 105 ALA A C 1
ATOM 827 O O . ALA A 1 105 ? 5.167 -7.725 -50.437 1.00 60.62 105 ALA A O 1
ATOM 828 N N . THR A 1 106 ? 4.832 -9.534 -51.732 1.00 54.31 106 THR A N 1
ATOM 829 C CA . THR A 1 106 ? 6.210 -10.039 -51.730 1.00 54.31 106 THR A CA 1
ATOM 830 C C . THR A 1 106 ? 7.063 -9.093 -52.577 1.00 54.31 106 THR A C 1
ATOM 832 O O . THR A 1 106 ? 6.939 -9.049 -53.796 1.00 54.31 106 THR A O 1
ATOM 835 N N . THR A 1 107 ? 7.885 -8.263 -51.937 1.00 55.62 107 THR A N 1
ATOM 836 C CA . THR A 1 107 ? 8.918 -7.482 -52.640 1.00 55.62 107 THR A CA 1
ATOM 837 C C . THR A 1 107 ? 10.180 -8.356 -52.736 1.00 55.62 107 THR A C 1
ATOM 839 O O . THR A 1 107 ? 10.480 -8.994 -51.723 1.00 55.62 107 THR A O 1
ATOM 842 N N . PRO A 1 108 ? 10.862 -8.443 -53.899 1.00 50.66 108 PRO A N 1
ATOM 843 C CA . PRO A 1 108 ? 12.134 -9.161 -54.034 1.00 50.66 108 PRO A CA 1
ATOM 844 C C . PRO A 1 108 ? 13.258 -8.543 -53.194 1.00 50.66 108 PRO A C 1
ATOM 846 O O . PRO A 1 108 ? 13.169 -7.331 -52.877 1.00 50.66 108 PRO A O 1
#

Radius of gyration: 25.01 Å; chains: 1; bounding box: 47×25×70 Å